Protein AF-L0AKW5-F1 (afdb_monomer)

Solvent-accessible surface area (backbone atoms only — not comparable to full-atom values): 3270 Å² total; per-residue (Å²): 133,85,80,78,74,80,77,80,74,65,58,15,61,52,43,27,51,55,26,42,52,52,13,50,50,18,47,46,48,38,68,74,70,47,59,72,70,58,20,51,52,15,46,53,46,16,53,51,27,45,52,49,18,55,53,42,28,69,76,54,110

InterPro domains:
  IPR055947 Protein of unknown function DUF7525 [PF24369] (3-60)

Secondary structure (DSSP, 8-state):
----------HHHHHHHHHHHHHHHHHHHHHTT--HHHHHHHHHHHHHHHHHHHHHHHT--

Organism: Natronobacterium gregoryi (strain ATCC 43098 / DSM 3393 / CCM 3738 / CIP 104747 / IAM 13177 / JCM 8860 / NBRC 102187 / NCIMB 2189 / SP2) (NCBI:txid797304)

Mean predicted aligned error: 6.08 Å

Sequence (61 aa):
MATETEASTDKGVGIALALGALATIGALVMFTGAPDIEAAWGFAAAVIFASLAVVGIHLWE

pLDDT: mean 89.34, std 12.2, range [44.81, 98.31]

Nearest PDB structures (foldseek):
  7s5k-assembly1_E  TM=5.988E-01  e=3.693E+00  Myxococcus xanthus
  3lg7-assembly1_B  TM=4.688E-01  e=4.671E+00  synthetic construct
  6w2q-assembly1_A  TM=4.784E-01  e=7.046E+00  synthetic construct

Foldseek 3Di:
DPPPPPPPDQQLVVLLVVLQVQLVQLCVQLVVPDDPVSNVRSNVRNVVSNVVSVVSNVVRD

Structure (mmCIF, N/CA/C/O backbone):
data_AF-L0AKW5-F1
#
_entry.id   AF-L0AKW5-F1
#
loop_
_atom_site.group_PDB
_atom_site.id
_atom_site.type_symbol
_atom_site.label_atom_id
_atom_site.label_alt_id
_atom_site.label_comp_id
_atom_site.label_asym_id
_atom_site.label_entity_id
_atom_site.label_seq_id
_atom_site.pdbx_PDB_ins_code
_atom_site.Cartn_x
_atom_site.Cartn_y
_atom_site.Cartn_z
_atom_site.occupancy
_atom_site.B_iso_or_equiv
_atom_site.auth_seq_id
_atom_site.auth_comp_id
_atom_site.auth_asym_id
_atom_site.auth_atom_id
_atom_site.pdbx_PDB_model_num
ATOM 1 N N . MET A 1 1 ? -39.948 -8.722 19.798 1.00 44.81 1 MET A N 1
ATOM 2 C CA . MET A 1 1 ? -38.846 -7.743 19.754 1.00 44.81 1 MET A CA 1
ATOM 3 C C . MET A 1 1 ? -37.656 -8.454 19.139 1.00 44.81 1 MET A C 1
ATOM 5 O O . MET A 1 1 ? -37.026 -9.244 19.826 1.00 44.81 1 MET A O 1
ATOM 9 N N . ALA A 1 2 ? -37.438 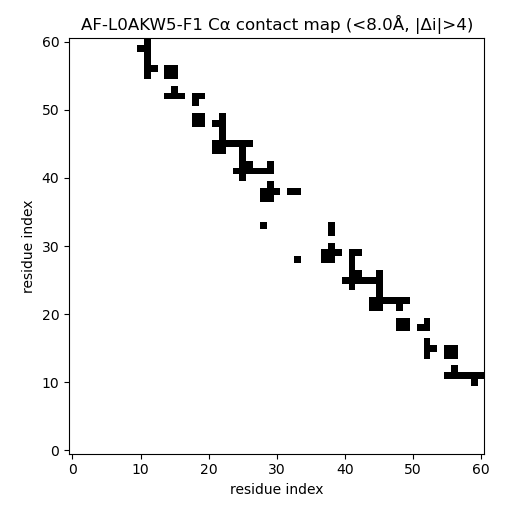-8.301 17.832 1.00 56.06 2 ALA A N 1
ATOM 10 C CA . ALA A 1 2 ? -36.181 -8.729 17.229 1.00 56.06 2 ALA A CA 1
ATOM 11 C C . ALA A 1 2 ? -35.140 -7.705 17.686 1.00 56.06 2 ALA A C 1
ATOM 13 O O . ALA A 1 2 ? -35.239 -6.535 17.331 1.00 56.06 2 ALA A O 1
ATOM 14 N N . THR A 1 3 ? -34.242 -8.096 18.583 1.00 62.97 3 THR A N 1
ATOM 15 C CA . THR A 1 3 ? -33.096 -7.262 18.937 1.00 62.97 3 THR A CA 1
ATOM 16 C C . THR A 1 3 ? -32.184 -7.247 17.723 1.00 62.97 3 THR A C 1
ATOM 18 O O . THR A 1 3 ? -31.467 -8.216 17.480 1.00 62.97 3 THR A O 1
ATOM 21 N N . GLU A 1 4 ? -32.259 -6.187 16.924 1.00 65.56 4 GLU A N 1
ATOM 22 C CA . GLU A 1 4 ? -31.205 -5.878 15.969 1.00 65.56 4 GLU A CA 1
ATOM 23 C C . GLU A 1 4 ? -29.949 -5.628 16.804 1.00 65.56 4 GLU A C 1
ATOM 25 O O . GLU A 1 4 ? -29.833 -4.626 17.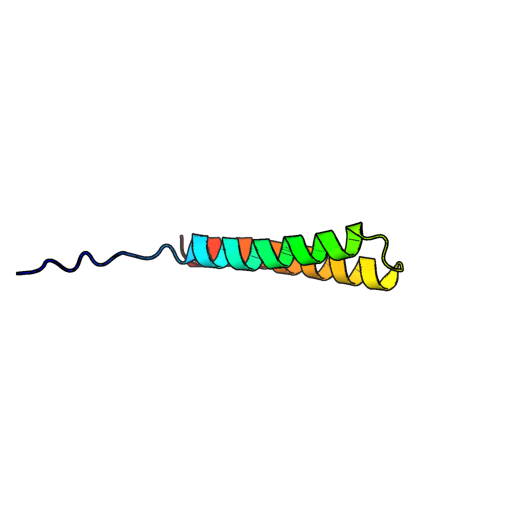506 1.00 65.56 4 GLU A O 1
ATOM 30 N N . THR A 1 5 ? -29.046 -6.606 16.844 1.00 65.75 5 THR A N 1
ATOM 31 C CA . THR A 1 5 ? -27.695 -6.364 17.334 1.00 65.75 5 THR A CA 1
ATOM 32 C C . THR A 1 5 ? -27.107 -5.322 16.399 1.00 65.75 5 THR A C 1
ATOM 34 O O . THR A 1 5 ? -26.855 -5.626 15.234 1.00 65.75 5 THR A O 1
ATOM 37 N N . GLU A 1 6 ? -26.917 -4.096 16.885 1.00 61.62 6 GLU A N 1
ATOM 38 C CA . GLU A 1 6 ? -26.090 -3.120 16.189 1.00 61.62 6 GLU A CA 1
ATOM 39 C C . GLU A 1 6 ? -24.688 -3.721 16.093 1.00 61.62 6 GLU A C 1
ATOM 41 O O . GLU A 1 6 ? -23.910 -3.720 17.048 1.00 61.62 6 GLU A O 1
ATOM 46 N N . ALA A 1 7 ? -24.396 -4.345 14.953 1.00 65.81 7 ALA A N 1
ATOM 47 C CA . ALA A 1 7 ? -23.075 -4.846 14.643 1.00 65.81 7 ALA A CA 1
ATOM 48 C C . ALA A 1 7 ? -22.179 -3.621 14.447 1.00 65.81 7 ALA A C 1
ATOM 50 O O . ALA A 1 7 ? -22.067 -3.086 13.342 1.00 65.81 7 ALA A O 1
ATOM 51 N N . SER A 1 8 ? -21.598 -3.134 15.544 1.00 74.00 8 SER A N 1
ATOM 52 C CA . SER A 1 8 ? -20.596 -2.078 15.499 1.00 74.00 8 SER A CA 1
ATOM 53 C C . SER A 1 8 ? -19.458 -2.554 14.596 1.00 74.00 8 SER A C 1
ATOM 55 O O . SER A 1 8 ? -18.766 -3.523 14.903 1.00 74.00 8 SER A O 1
ATOM 57 N N . THR A 1 9 ? -19.341 -1.934 13.423 1.00 85.00 9 THR A N 1
ATOM 58 C CA . THR A 1 9 ? -18.301 -2.247 12.442 1.00 85.00 9 THR A CA 1
ATOM 59 C C . THR A 1 9 ? -17.003 -1.583 12.866 1.00 85.00 9 THR A C 1
ATOM 61 O O . THR A 1 9 ? -16.962 -0.367 13.065 1.00 85.00 9 THR A O 1
ATOM 64 N N . ASP A 1 10 ? -15.937 -2.377 12.932 1.00 89.88 10 ASP A N 1
ATOM 65 C CA . ASP A 1 10 ? -14.581 -1.882 13.134 1.00 89.88 10 ASP A CA 1
ATOM 66 C C . ASP A 1 10 ? -14.082 -1.199 11.851 1.00 89.88 10 ASP A C 1
ATOM 68 O O . ASP A 1 10 ? -13.620 -1.828 10.891 1.00 89.88 10 ASP A O 1
ATOM 72 N N . LYS A 1 11 ? -14.250 0.125 11.813 1.00 89.75 11 LYS A N 1
ATOM 73 C CA . LYS A 1 11 ? -13.852 0.957 10.673 1.00 89.75 11 LYS A CA 1
ATOM 74 C C . LYS A 1 11 ? -12.334 1.064 10.551 1.00 89.75 11 LYS A C 1
ATOM 76 O O . LYS A 1 11 ? -11.848 1.129 9.423 1.00 89.75 11 LYS A O 1
ATOM 81 N N . GLY A 1 12 ? -11.609 1.045 11.671 1.00 92.50 12 GLY 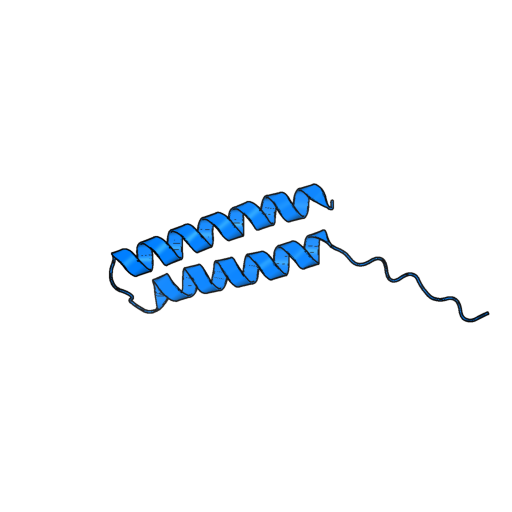A N 1
ATOM 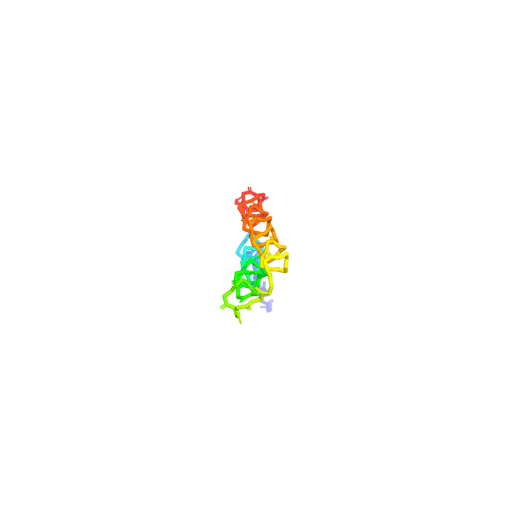82 C CA . GLY A 1 12 ? -10.148 1.095 11.689 1.00 92.50 12 GLY A CA 1
ATOM 83 C C . GLY A 1 12 ? -9.558 -0.115 10.972 1.00 92.50 12 GLY A C 1
ATOM 84 O O . GLY A 1 12 ? -8.775 0.042 10.031 1.00 92.50 12 GLY A O 1
ATOM 85 N N . VAL A 1 13 ? -10.031 -1.317 11.314 1.00 93.25 13 VAL A N 1
ATOM 86 C CA . VAL A 1 13 ? -9.642 -2.562 10.634 1.00 93.25 13 VAL A CA 1
ATOM 87 C C . VAL A 1 13 ? -10.055 -2.545 9.164 1.00 93.25 13 VAL A C 1
ATOM 89 O O . VAL A 1 13 ? -9.247 -2.890 8.303 1.00 93.25 13 VAL A O 1
ATOM 92 N N . GLY A 1 14 ? -11.280 -2.114 8.847 1.00 93.81 14 GLY A N 1
ATOM 93 C CA . GLY A 1 14 ? -11.749 -2.044 7.459 1.00 93.81 14 GLY A CA 1
ATOM 94 C C . GLY A 1 14 ? -10.869 -1.154 6.570 1.00 93.81 14 GLY A C 1
ATOM 95 O O . GLY A 1 14 ? -10.468 -1.563 5.476 1.00 93.81 14 GLY A O 1
ATOM 96 N N . ILE A 1 15 ? -10.522 0.042 7.053 1.00 94.88 15 ILE A N 1
ATOM 97 C CA . ILE A 1 15 ? -9.655 0.995 6.345 1.00 94.88 15 ILE A CA 1
ATOM 98 C C . ILE A 1 15 ? -8.226 0.455 6.232 1.00 94.88 15 ILE A C 1
ATOM 100 O O . ILE A 1 15 ? -7.638 0.510 5.149 1.00 94.88 15 ILE A O 1
ATOM 104 N N . ALA A 1 16 ? -7.683 -0.112 7.312 1.00 95.12 16 ALA A N 1
ATOM 105 C CA . ALA A 1 16 ? -6.355 -0.718 7.314 1.00 95.12 16 ALA A CA 1
ATOM 106 C C . ALA A 1 16 ? -6.231 -1.834 6.276 1.00 95.12 16 ALA A C 1
ATOM 108 O O . ALA A 1 16 ? -5.233 -1.916 5.562 1.00 95.12 16 ALA A O 1
ATOM 109 N N . LEU A 1 17 ? -7.258 -2.676 6.168 1.00 96.44 17 LEU A N 1
ATOM 110 C CA . LEU A 1 17 ? -7.267 -3.822 5.270 1.00 96.44 17 LEU A CA 1
ATOM 111 C C . LEU A 1 17 ? -7.361 -3.380 3.804 1.00 96.44 17 LEU A C 1
ATOM 113 O O . LEU A 1 17 ? -6.624 -3.890 2.960 1.00 96.44 17 LEU A O 1
ATOM 117 N N . ALA A 1 18 ? -8.193 -2.378 3.508 1.00 97.12 18 ALA A N 1
ATOM 118 C CA . ALA A 1 18 ? -8.294 -1.800 2.169 1.00 97.12 18 ALA A CA 1
ATOM 119 C C . ALA A 1 18 ? -6.989 -1.111 1.729 1.00 97.12 18 ALA A C 1
ATOM 121 O O . ALA A 1 18 ? -6.483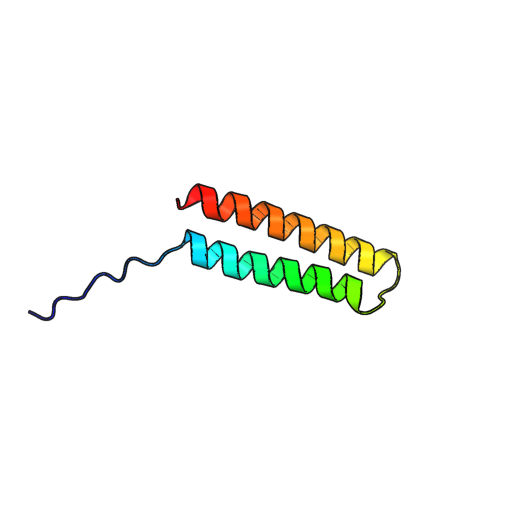 -1.373 0.637 1.00 97.12 18 ALA A O 1
ATOM 122 N N . LEU A 1 19 ? -6.412 -0.258 2.579 1.00 97.62 19 LEU A N 1
ATOM 123 C CA . LEU A 1 19 ? -5.165 0.452 2.273 1.00 97.62 19 LEU A CA 1
ATOM 124 C C . LEU A 1 19 ? -3.961 -0.496 2.240 1.00 97.62 19 LEU A C 1
ATOM 126 O O . LEU A 1 19 ? -3.096 -0.361 1.378 1.00 97.62 19 LEU A O 1
ATOM 130 N N . GLY A 1 20 ? -3.940 -1.504 3.113 1.00 97.38 20 GLY A N 1
ATOM 131 C CA . GLY A 1 20 ? -2.954 -2.578 3.088 1.00 97.38 20 GLY A CA 1
ATOM 132 C C . GLY A 1 20 ? -2.987 -3.359 1.776 1.00 97.38 20 GLY A C 1
ATOM 13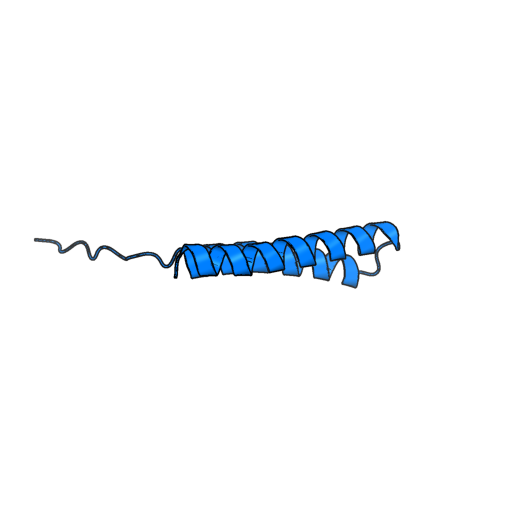3 O O . GLY A 1 20 ? -1.935 -3.607 1.195 1.00 97.38 20 GLY A O 1
ATOM 134 N N . ALA A 1 21 ? -4.175 -3.675 1.250 1.00 98.19 21 ALA A N 1
ATOM 135 C CA . ALA A 1 21 ? -4.310 -4.316 -0.058 1.00 98.19 21 ALA A CA 1
ATOM 136 C C . ALA A 1 21 ? -3.769 -3.440 -1.206 1.00 98.19 21 ALA A C 1
ATOM 138 O O . ALA A 1 21 ? -3.124 -3.940 -2.124 1.00 98.19 21 ALA A O 1
ATOM 139 N N . LEU A 1 22 ? -3.975 -2.122 -1.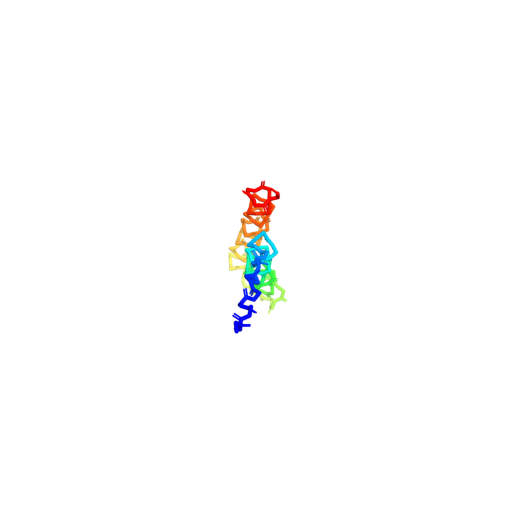155 1.00 98.00 22 LEU A N 1
ATOM 140 C CA . LEU A 1 22 ? -3.385 -1.210 -2.141 1.00 98.00 22 LEU A CA 1
ATOM 141 C C . LEU A 1 22 ? -1.858 -1.142 -2.012 1.00 98.00 22 LEU A C 1
ATOM 143 O O . LEU A 1 22 ? -1.150 -1.143 -3.022 1.00 98.00 22 LEU A O 1
ATOM 147 N N . ALA A 1 23 ? -1.343 -1.136 -0.782 1.00 97.94 23 ALA A N 1
ATOM 148 C CA . ALA A 1 23 ? 0.091 -1.142 -0.533 1.00 97.94 23 ALA A CA 1
ATOM 149 C C . ALA A 1 23 ? 0.759 -2.424 -1.058 1.00 97.94 23 ALA A C 1
ATOM 151 O O . ALA A 1 23 ? 1.822 -2.356 -1.680 1.00 97.94 23 ALA A O 1
ATOM 152 N N . THR A 1 24 ? 0.123 -3.586 -0.873 1.00 97.81 24 THR A N 1
ATOM 153 C CA . THR A 1 24 ? 0.638 -4.859 -1.396 1.00 97.81 24 THR A CA 1
ATOM 154 C C . THR A 1 24 ? 0.604 -4.911 -2.918 1.00 97.81 24 THR A C 1
ATOM 156 O O . THR A 1 24 ? 1.554 -5.416 -3.510 1.00 97.81 24 THR A O 1
ATOM 159 N N . ILE A 1 25 ? -0.411 -4.336 -3.574 1.00 96.75 25 ILE A N 1
ATOM 160 C CA . ILE A 1 25 ? -0.427 -4.197 -5.040 1.00 96.75 25 ILE A CA 1
ATOM 161 C C . ILE A 1 25 ? 0.756 -3.341 -5.517 1.00 96.75 25 ILE A C 1
ATOM 163 O O . ILE A 1 25 ? 1.458 -3.746 -6.442 1.00 96.75 25 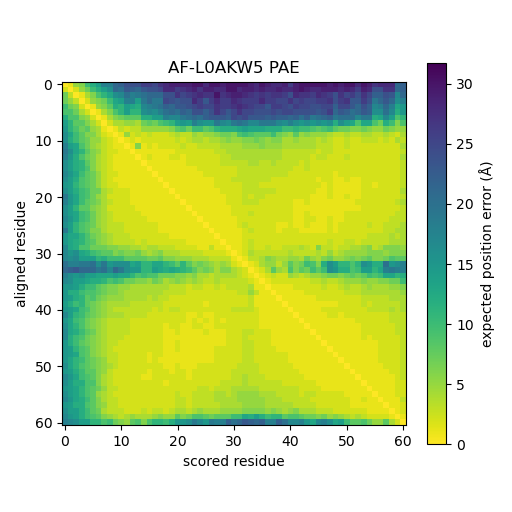ILE A O 1
ATOM 167 N N . GLY A 1 26 ? 1.027 -2.203 -4.868 1.00 95.00 26 GLY A N 1
ATOM 168 C CA . GLY A 1 26 ? 2.190 -1.365 -5.189 1.00 95.00 26 GLY A CA 1
ATOM 169 C C . GLY A 1 26 ? 3.516 -2.125 -5.061 1.00 95.00 26 GLY A C 1
ATOM 170 O O . GLY A 1 26 ? 4.348 -2.083 -5.966 1.00 95.00 26 GLY A O 1
ATOM 171 N N . ALA A 1 27 ? 3.675 -2.905 -3.989 1.00 96.25 27 ALA A N 1
ATOM 172 C CA . ALA A 1 27 ? 4.844 -3.762 -3.794 1.00 96.25 27 ALA A CA 1
ATOM 173 C C . ALA A 1 27 ? 4.942 -4.882 -4.848 1.00 96.25 27 ALA A C 1
ATOM 175 O O . ALA A 1 27 ? 6.036 -5.194 -5.316 1.00 96.25 27 ALA A O 1
ATOM 176 N N . LEU A 1 28 ? 3.815 -5.466 -5.265 1.00 96.00 28 LEU A N 1
ATOM 177 C CA . LEU A 1 28 ? 3.797 -6.474 -6.326 1.00 96.00 28 LEU A CA 1
ATOM 178 C C . LEU A 1 28 ? 4.237 -5.891 -7.671 1.00 96.00 28 LEU A C 1
ATOM 180 O O . LEU A 1 28 ? 5.011 -6.541 -8.365 1.00 96.00 28 LEU A O 1
ATOM 184 N N . VAL A 1 29 ? 3.830 -4.664 -8.012 1.00 92.44 29 VAL A N 1
ATOM 185 C CA . VAL A 1 29 ? 4.298 -3.974 -9.232 1.00 92.44 29 VAL A CA 1
ATOM 186 C C . VAL A 1 29 ? 5.824 -3.838 -9.245 1.00 92.44 29 VAL A C 1
ATOM 188 O O . VAL A 1 29 ? 6.454 -4.043 -10.281 1.00 92.44 29 VAL A O 1
ATOM 191 N N . MET A 1 30 ? 6.443 -3.565 -8.093 1.00 91.31 30 MET A N 1
ATOM 192 C CA . MET A 1 30 ? 7.908 -3.569 -7.988 1.00 91.31 30 MET A CA 1
ATOM 193 C C . MET A 1 30 ? 8.503 -4.963 -8.195 1.00 91.31 30 MET A C 1
ATOM 195 O O . MET A 1 30 ? 9.586 -5.109 -8.757 1.00 91.31 30 MET A O 1
ATOM 199 N N . PHE A 1 31 ? 7.811 -5.990 -7.706 1.00 91.06 31 PHE A N 1
ATOM 200 C CA . PHE A 1 31 ? 8.297 -7.363 -7.698 1.00 91.06 31 PHE A CA 1
ATOM 201 C C . PHE A 1 31 ? 8.239 -8.036 -9.076 1.00 91.06 31 PHE A C 1
ATOM 203 O O . PHE A 1 31 ? 9.063 -8.901 -9.361 1.00 91.06 31 PHE A O 1
ATOM 210 N N . THR A 1 32 ? 7.319 -7.640 -9.962 1.00 90.94 32 THR A N 1
ATOM 211 C CA . THR A 1 32 ? 7.152 -8.278 -11.283 1.00 90.94 32 THR A CA 1
ATOM 212 C C . THR A 1 32 ? 8.278 -7.991 -12.288 1.00 90.94 32 THR A C 1
ATOM 214 O O . THR A 1 32 ? 8.196 -8.453 -13.423 1.00 90.94 32 THR A O 1
ATOM 217 N N . GLY A 1 33 ? 9.329 -7.257 -11.903 1.00 77.19 33 GLY A N 1
ATOM 218 C CA . GLY A 1 33 ? 10.454 -6.924 -12.786 1.00 77.19 33 GLY A CA 1
ATOM 219 C C . GLY A 1 33 ? 10.154 -5.771 -13.746 1.00 77.19 33 GLY A C 1
ATOM 220 O O . GLY A 1 33 ? 10.617 -5.781 -14.885 1.00 77.19 33 GLY A O 1
ATOM 221 N N . ALA A 1 34 ? 9.346 -4.803 -13.303 1.00 81.94 34 ALA A N 1
ATOM 222 C CA . ALA A 1 34 ? 9.031 -3.611 -14.079 1.00 81.94 34 ALA A CA 1
ATOM 223 C C . ALA A 1 34 ? 10.291 -2.749 -14.339 1.00 81.94 34 ALA A C 1
ATOM 225 O O . ALA A 1 34 ? 11.205 -2.747 -13.510 1.00 81.94 34 ALA A O 1
ATOM 226 N N . PRO A 1 35 ? 10.344 -1.996 -15.455 1.00 91.50 35 PRO A N 1
ATOM 227 C CA . PRO A 1 35 ? 11.297 -0.910 -15.675 1.00 91.50 35 PRO A CA 1
ATOM 228 C C . PRO A 1 35 ? 11.514 -0.039 -14.429 1.00 91.50 35 PRO A C 1
ATOM 230 O O . PRO A 1 35 ? 10.563 0.234 -13.695 1.00 91.50 35 PRO A O 1
ATOM 233 N N . ASP A 1 36 ? 12.737 0.469 -14.231 1.00 91.12 36 ASP A N 1
ATOM 234 C CA . ASP A 1 36 ? 13.143 1.194 -13.010 1.00 91.12 36 ASP A CA 1
ATOM 235 C C . ASP A 1 36 ? 12.154 2.293 -12.588 1.00 91.12 36 ASP A C 1
ATOM 237 O O . ASP A 1 36 ? 11.835 2.446 -11.409 1.00 91.12 36 ASP A O 1
ATOM 241 N N . ILE A 1 37 ? 11.626 3.047 -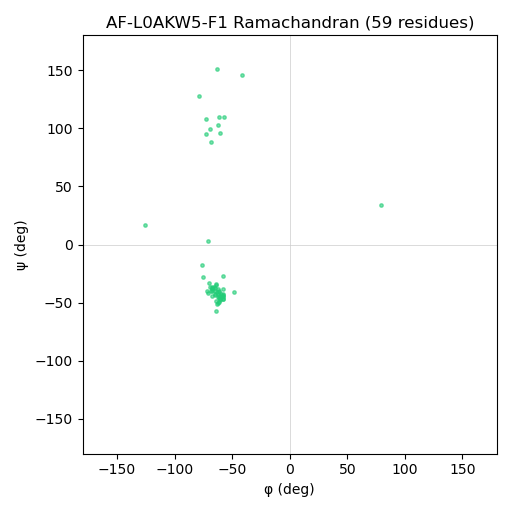13.558 1.00 94.44 37 ILE A N 1
ATOM 242 C CA . ILE A 1 37 ? 10.667 4.124 -13.298 1.00 94.44 37 ILE A CA 1
ATOM 243 C C . ILE A 1 37 ? 9.308 3.603 -12.811 1.00 94.44 37 ILE A C 1
ATOM 245 O O . ILE A 1 37 ? 8.714 4.185 -11.907 1.00 94.44 37 ILE A O 1
ATOM 249 N N . GLU A 1 38 ? 8.815 2.503 -13.372 1.00 92.12 38 GLU A N 1
ATOM 250 C CA . GLU A 1 38 ? 7.537 1.897 -12.985 1.00 92.12 38 GLU A CA 1
ATOM 251 C C . GLU A 1 38 ? 7.647 1.237 -11.609 1.00 92.12 38 GLU A C 1
ATOM 253 O O . GLU A 1 38 ? 6.765 1.416 -10.765 1.00 92.12 38 GLU A O 1
ATOM 258 N N . ALA A 1 39 ? 8.770 0.571 -11.330 1.00 93.56 39 ALA A N 1
ATOM 259 C CA . ALA A 1 39 ? 9.071 0.054 -10.000 1.00 93.56 39 ALA A CA 1
ATOM 260 C C . ALA A 1 39 ? 9.162 1.186 -8.955 1.00 93.56 39 ALA A C 1
ATOM 262 O O . ALA A 1 39 ? 8.632 1.051 -7.851 1.00 93.56 39 ALA A O 1
ATOM 263 N N . ALA A 1 40 ? 9.755 2.336 -9.295 1.00 95.06 40 ALA A N 1
ATOM 264 C CA . ALA A 1 40 ? 9.809 3.488 -8.392 1.00 95.06 40 ALA A CA 1
ATOM 265 C C . ALA A 1 40 ? 8.408 4.019 -8.034 1.00 95.06 40 ALA A C 1
ATOM 267 O O . ALA A 1 40 ? 8.141 4.329 -6.869 1.00 95.06 40 ALA A O 1
ATOM 268 N N . TRP A 1 41 ? 7.489 4.072 -9.002 1.00 94.81 41 TRP A N 1
ATOM 269 C CA . TRP A 1 41 ? 6.095 4.442 -8.740 1.00 94.81 41 TRP A CA 1
ATOM 270 C C . TRP A 1 41 ? 5.354 3.393 -7.903 1.00 94.81 41 TRP A C 1
ATOM 272 O O . TRP A 1 41 ? 4.602 3.769 -7.001 1.00 94.81 41 TRP A O 1
ATOM 282 N N . GLY A 1 42 ? 5.606 2.100 -8.137 1.00 94.81 42 GLY A N 1
ATOM 283 C CA . GLY A 1 42 ? 5.084 1.011 -7.305 1.00 94.81 42 GLY A CA 1
ATOM 284 C C . GLY A 1 42 ? 5.515 1.141 -5.840 1.00 94.81 42 GLY A C 1
ATOM 285 O O . GLY A 1 42 ? 4.682 1.045 -4.936 1.00 94.81 42 GLY A O 1
ATOM 286 N N . PHE A 1 43 ? 6.789 1.471 -5.604 1.00 95.19 43 PHE A N 1
ATOM 287 C CA . PHE A 1 43 ? 7.320 1.744 -4.266 1.00 95.19 43 PHE A CA 1
ATOM 288 C C . PHE A 1 43 ? 6.653 2.945 -3.609 1.00 95.19 43 PHE A C 1
ATOM 290 O O . PHE A 1 43 ? 6.187 2.857 -2.473 1.00 95.19 43 PHE A O 1
ATOM 297 N N . ALA A 1 44 ? 6.592 4.069 -4.326 1.00 97.31 44 ALA A N 1
ATOM 298 C CA . ALA A 1 44 ? 5.997 5.292 -3.812 1.00 97.31 44 ALA A CA 1
ATOM 299 C C . ALA A 1 44 ? 4.533 5.062 -3.407 1.00 97.31 44 ALA A C 1
ATOM 301 O O . ALA A 1 44 ? 4.132 5.445 -2.307 1.00 97.31 44 ALA A O 1
ATOM 302 N N . ALA A 1 45 ? 3.758 4.368 -4.247 1.00 96.69 45 ALA A N 1
ATOM 303 C CA . ALA A 1 45 ? 2.387 3.985 -3.931 1.00 96.69 45 ALA A CA 1
ATOM 304 C C . ALA A 1 45 ? 2.316 3.092 -2.682 1.00 96.69 45 ALA A C 1
ATOM 306 O O . ALA A 1 45 ? 1.525 3.373 -1.780 1.00 96.69 45 ALA A O 1
ATOM 307 N N . ALA A 1 46 ? 3.169 2.065 -2.588 1.00 97.50 46 ALA A N 1
ATOM 308 C CA . ALA A 1 46 ? 3.205 1.163 -1.438 1.00 97.50 46 ALA A CA 1
ATOM 309 C C . ALA A 1 46 ? 3.454 1.911 -0.119 1.00 97.50 46 ALA A C 1
ATOM 311 O O . ALA A 1 46 ? 2.722 1.717 0.853 1.00 97.50 46 ALA A O 1
ATOM 312 N N . VAL A 1 47 ? 4.436 2.815 -0.098 1.00 98.12 47 VAL A N 1
ATOM 313 C CA . VAL A 1 47 ? 4.773 3.622 1.084 1.00 98.12 47 VAL A CA 1
ATOM 314 C C . VAL A 1 47 ? 3.635 4.572 1.456 1.00 98.12 47 VAL A C 1
ATOM 316 O O . VAL A 1 47 ? 3.294 4.679 2.636 1.00 98.12 47 VAL A O 1
ATOM 319 N N . ILE A 1 48 ? 3.018 5.240 0.476 1.00 98.31 48 ILE A N 1
ATOM 320 C CA . ILE A 1 48 ? 1.909 6.171 0.724 1.00 98.31 48 ILE A CA 1
ATOM 321 C C . ILE A 1 48 ? 0.716 5.428 1.328 1.00 98.31 48 ILE A C 1
ATOM 323 O O . ILE A 1 48 ? 0.215 5.836 2.376 1.00 98.31 48 ILE A O 1
ATOM 327 N N . PHE A 1 49 ? 0.280 4.323 0.720 1.00 98.12 49 PHE A N 1
ATOM 328 C CA . PHE A 1 49 ? -0.873 3.573 1.217 1.00 98.12 49 PHE A CA 1
ATOM 329 C C . PHE A 1 49 ? -0.604 2.909 2.570 1.00 98.12 49 PHE A C 1
ATOM 331 O O . PHE A 1 49 ? -1.481 2.936 3.431 1.00 98.12 49 PHE A O 1
ATOM 338 N N . ALA A 1 50 ? 0.609 2.403 2.808 1.00 97.06 50 ALA A N 1
ATOM 339 C CA . ALA A 1 50 ? 0.997 1.901 4.125 1.00 97.06 50 ALA A CA 1
ATOM 340 C C . ALA A 1 50 ? 0.960 3.012 5.190 1.00 97.06 50 ALA A C 1
ATOM 342 O O . ALA A 1 50 ? 0.442 2.808 6.286 1.00 97.06 50 ALA A O 1
ATOM 343 N N . SER A 1 51 ? 1.447 4.209 4.856 1.00 97.81 51 SER A N 1
ATOM 344 C CA . SER A 1 51 ? 1.425 5.358 5.771 1.00 97.81 51 SER A CA 1
ATOM 345 C C . SER A 1 51 ? -0.007 5.808 6.076 1.00 97.81 51 SER A C 1
ATOM 347 O O . SER A 1 51 ? -0.353 6.053 7.232 1.00 97.81 51 SER A O 1
ATOM 349 N N . LEU A 1 52 ? -0.866 5.862 5.053 1.00 96.56 52 LEU A N 1
ATOM 350 C CA . LEU A 1 52 ? -2.288 6.168 5.216 1.00 96.56 52 LEU A CA 1
ATOM 351 C C . LEU A 1 52 ? -3.013 5.105 6.045 1.00 96.56 52 LEU A C 1
ATOM 353 O O . LEU A 1 52 ? -3.915 5.462 6.794 1.00 96.56 52 LEU A O 1
ATOM 357 N N . ALA A 1 53 ? -2.630 3.827 5.946 1.00 95.56 53 ALA A N 1
ATOM 358 C CA . ALA A 1 53 ? -3.215 2.763 6.761 1.00 95.56 53 ALA A CA 1
ATOM 359 C C . ALA A 1 53 ? -2.975 3.017 8.252 1.00 95.56 53 ALA A C 1
ATOM 361 O O . ALA A 1 53 ? -3.910 2.928 9.039 1.00 95.56 53 ALA A O 1
ATOM 362 N N . VAL A 1 54 ? -1.757 3.419 8.629 1.00 95.88 54 VAL A N 1
ATOM 363 C CA . VAL A 1 54 ? -1.435 3.777 10.019 1.00 95.88 54 VAL A CA 1
ATOM 364 C C . VAL A 1 54 ? -2.296 4.945 10.494 1.00 95.88 54 VAL A C 1
ATOM 366 O O . VAL A 1 54 ? -2.904 4.852 11.556 1.00 95.88 54 VAL A O 1
ATOM 369 N N . VAL A 1 55 ? -2.397 6.017 9.700 1.00 96.06 55 VAL A N 1
ATOM 370 C CA . VAL A 1 55 ? -3.257 7.169 10.028 1.00 96.06 55 VAL A CA 1
ATOM 371 C C . VAL A 1 55 ? -4.723 6.744 10.155 1.00 96.06 55 VAL A C 1
ATOM 373 O O . VAL A 1 55 ? -5.401 7.143 11.095 1.00 96.06 55 VAL A O 1
ATOM 376 N N . GLY A 1 56 ? -5.207 5.917 9.229 1.00 92.38 56 GLY A N 1
ATOM 377 C CA . GLY A 1 56 ? -6.579 5.421 9.211 1.00 92.38 56 GLY A CA 1
ATOM 378 C C . GLY A 1 56 ? -6.924 4.544 10.410 1.00 92.38 56 GLY A C 1
ATOM 379 O O . GLY A 1 56 ? -8.042 4.632 10.896 1.00 92.38 56 GLY A O 1
ATOM 380 N N . ILE A 1 57 ? -5.981 3.750 10.922 1.00 93.62 57 ILE A N 1
ATOM 381 C CA . ILE A 1 57 ? -6.189 3.010 12.172 1.00 93.62 57 ILE A CA 1
ATOM 382 C C . ILE A 1 57 ? -6.353 4.016 13.312 1.00 93.62 57 ILE A C 1
ATOM 384 O O . ILE A 1 57 ? -7.429 4.061 13.891 1.00 93.62 57 ILE A O 1
ATOM 388 N N . HIS A 1 58 ? -5.373 4.906 13.522 1.00 93.00 58 HIS A N 1
ATOM 389 C CA . HIS A 1 58 ? -5.338 5.858 14.646 1.00 93.00 58 HIS A CA 1
ATOM 390 C C . HIS A 1 58 ? -6.544 6.808 14.726 1.00 93.00 58 HIS A C 1
ATOM 392 O O . HIS A 1 58 ? -6.879 7.292 15.803 1.00 93.00 58 HIS A O 1
ATOM 398 N N . LEU A 1 59 ? -7.193 7.117 13.601 1.00 93.25 59 LEU A N 1
ATOM 399 C CA . LEU A 1 59 ? -8.391 7.966 13.579 1.00 93.25 59 LEU A CA 1
ATOM 400 C C . LEU A 1 59 ? -9.667 7.253 14.061 1.00 93.25 59 LEU A C 1
ATOM 402 O O . LEU A 1 59 ? -10.655 7.928 14.353 1.00 93.25 59 LEU A O 1
ATOM 406 N N . TRP A 1 60 ? -9.664 5.920 14.099 1.00 83.75 60 TRP A N 1
ATOM 407 C CA . TRP A 1 60 ? -10.809 5.075 14.455 1.00 83.75 60 TRP A CA 1
ATOM 408 C C . TRP A 1 60 ? -10.497 4.082 15.592 1.00 83.75 60 TRP A C 1
ATOM 410 O O . TRP A 1 60 ? -11.260 3.131 15.771 1.00 83.75 60 TRP A O 1
ATOM 420 N N . GLU A 1 61 ? -9.410 4.311 16.340 1.00 66.12 61 GLU A N 1
ATOM 421 C CA . GLU A 1 61 ? -9.095 3.631 17.613 1.00 66.12 61 GLU A CA 1
ATOM 422 C C . GLU A 1 61 ? -10.045 4.032 18.751 1.00 66.12 61 GLU A C 1
ATOM 424 O O . GLU A 1 61 ? -10.532 5.190 18.763 1.00 66.12 61 GLU A O 1
#

Radius of gyration: 16.49 Å; Cα contacts (8 Å, |Δi|>4): 57; chains: 1; bounding box: 52×17×35 Å